Protein AF-A0A2H1IL09-F1 (afdb_monomer_lite)

Organism: Brevibacterium linens (NCBI:txid1703)

Radius of gyration: 14.16 Å; chains: 1; bounding box: 32×45×24 Å

Sequence (64 aa):
MNPIEQTQAEGSIQLYSRAQLAELLSVSESTIRREERAGLLRTVRVRGKVRYRESDVREYLKAA

Foldseek 3Di:
DDPPPPDDDPDDQDWDALVRVCVVVVHDSVVVVVCVVVVLFDWDQDPNGIIGTPVSVVVSVVVD

Structure (mmCIF, N/CA/C/O backbone):
data_AF-A0A2H1IL09-F1
#
_entry.id   AF-A0A2H1IL09-F1
#
loop_
_atom_site.group_PDB
_atom_site.id
_atom_site.type_symbol
_atom_site.label_atom_id
_atom_site.label_alt_id
_atom_site.label_comp_id
_atom_site.label_asym_id
_atom_site.label_entity_id
_atom_site.label_seq_id
_atom_site.pdbx_PDB_ins_code
_atom_site.Cartn_x
_atom_site.Cartn_y
_atom_site.Cartn_z
_atom_site.occupancy
_atom_site.B_iso_or_equiv
_atom_site.auth_seq_id
_atom_site.auth_comp_id
_atom_site.auth_asym_id
_atom_site.auth_atom_id
_atom_site.pdbx_PDB_model_num
ATOM 1 N N . MET A 1 1 ? -18.515 33.672 1.257 1.00 44.72 1 MET A N 1
ATOM 2 C CA . MET A 1 1 ? -18.633 33.025 -0.065 1.00 44.72 1 MET A CA 1
ATOM 3 C C . MET A 1 1 ? -17.377 32.184 -0.223 1.00 44.72 1 MET A C 1
ATOM 5 O O . MET A 1 1 ? -16.319 32.757 -0.416 1.00 44.72 1 MET A O 1
ATOM 9 N N . ASN A 1 2 ? -17.455 30.876 0.035 1.00 50.31 2 ASN A N 1
ATOM 10 C CA . ASN A 1 2 ? -16.294 29.984 -0.046 1.00 50.31 2 ASN A CA 1
ATOM 11 C C . ASN A 1 2 ? -16.321 29.301 -1.418 1.00 50.31 2 ASN A C 1
ATOM 13 O O . ASN A 1 2 ? -17.291 28.588 -1.684 1.00 50.31 2 ASN A O 1
ATOM 17 N N 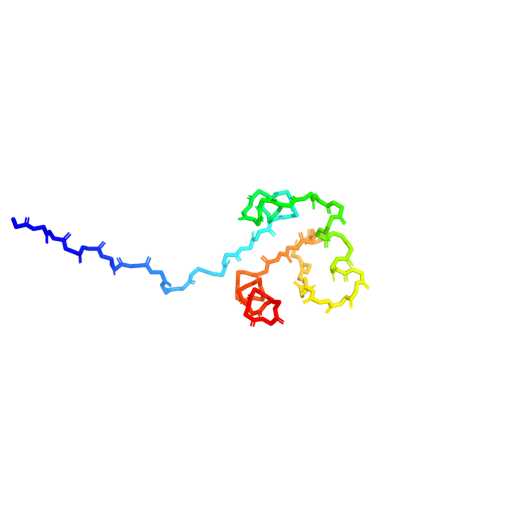. PRO A 1 3 ? -15.324 29.511 -2.291 1.00 56.94 3 PRO A N 1
ATOM 18 C CA . PRO A 1 3 ? -15.224 28.742 -3.517 1.00 56.94 3 PRO A CA 1
ATOM 19 C C . PRO A 1 3 ? -14.744 27.331 -3.164 1.00 56.94 3 PRO A C 1
ATOM 21 O O . PRO A 1 3 ? -13.660 27.126 -2.621 1.00 56.94 3 PRO A O 1
ATOM 24 N N . ILE A 1 4 ? -15.611 26.359 -3.428 1.00 62.22 4 ILE A N 1
ATOM 25 C CA . ILE A 1 4 ? -15.346 24.929 -3.297 1.00 62.22 4 ILE A CA 1
ATOM 26 C C . ILE A 1 4 ? -14.582 24.506 -4.556 1.00 62.22 4 ILE A C 1
ATOM 28 O O . ILE A 1 4 ? -15.149 23.909 -5.465 1.00 62.22 4 ILE A O 1
ATOM 32 N N . GLU A 1 5 ? -13.302 24.849 -4.657 1.00 50.88 5 GLU A N 1
ATOM 33 C CA . GLU A 1 5 ? -12.449 24.337 -5.736 1.00 50.88 5 GLU A CA 1
ATOM 34 C C . GLU A 1 5 ? -11.774 23.039 -5.292 1.00 50.88 5 GLU A C 1
ATOM 36 O O . GLU A 1 5 ? -10.575 22.967 -5.050 1.00 50.88 5 GLU A O 1
ATOM 41 N N . GLN A 1 6 ? -12.577 21.980 -5.179 1.00 49.88 6 GLN A N 1
ATOM 42 C CA . GLN A 1 6 ? -12.078 20.604 -5.206 1.00 49.88 6 GLN A CA 1
ATOM 43 C C . GLN A 1 6 ? -12.277 20.047 -6.615 1.00 49.88 6 GLN A C 1
ATOM 45 O O . GLN A 1 6 ? -13.077 19.149 -6.844 1.00 49.88 6 GLN A O 1
ATOM 50 N N . THR A 1 7 ? -11.570 20.621 -7.585 1.00 59.06 7 THR A N 1
ATOM 51 C CA . THR A 1 7 ? -11.415 20.018 -8.910 1.00 59.06 7 THR A CA 1
ATOM 52 C C . THR A 1 7 ? -9.931 19.804 -9.125 1.00 59.06 7 THR A C 1
ATOM 54 O O . THR A 1 7 ? -9.224 20.779 -9.355 1.00 59.06 7 THR A O 1
ATOM 57 N N . GLN A 1 8 ? -9.484 18.548 -8.988 1.00 51.44 8 GLN A N 1
ATOM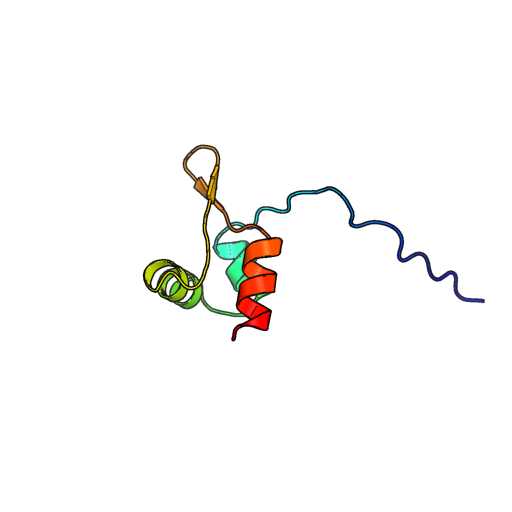 58 C CA . GLN A 1 8 ? -8.394 17.898 -9.737 1.00 51.44 8 GLN A CA 1
ATOM 59 C C . GLN A 1 8 ? -7.836 16.703 -8.949 1.00 51.44 8 GLN A C 1
ATOM 61 O O . GLN A 1 8 ? -7.014 16.871 -8.055 1.00 51.44 8 GLN A O 1
ATOM 66 N N . ALA A 1 9 ? -8.249 15.488 -9.315 1.00 47.28 9 ALA A N 1
ATOM 67 C CA . ALA A 1 9 ? -7.466 14.271 -9.081 1.00 47.28 9 ALA A CA 1
ATOM 68 C C . ALA A 1 9 ? -7.925 13.145 -10.025 1.00 47.28 9 ALA A C 1
ATOM 70 O O . ALA A 1 9 ? -8.199 12.028 -9.599 1.00 47.28 9 ALA A O 1
ATOM 71 N N . GLU A 1 10 ? -8.036 13.434 -11.320 1.00 53.97 10 GLU A N 1
ATOM 72 C CA . GLU A 1 10 ? -8.239 12.402 -12.338 1.00 53.97 10 GLU A CA 1
ATOM 73 C C . GLU A 1 10 ? -7.028 12.406 -13.273 1.00 53.97 10 GLU A C 1
ATOM 75 O O . GLU A 1 10 ? -6.874 13.298 -14.102 1.00 53.97 10 GLU A O 1
ATOM 80 N N . GLY A 1 11 ? -6.132 11.425 -13.113 1.00 50.31 11 GLY A N 1
ATOM 81 C CA . GLY A 1 11 ? -5.175 11.067 -14.168 1.00 50.31 11 GLY A CA 1
ATOM 82 C C . GLY A 1 11 ? -3.730 10.780 -13.760 1.00 50.31 11 GLY A C 1
ATOM 83 O O . GLY A 1 11 ? -2.972 10.282 -14.591 1.00 50.31 11 GLY A O 1
ATOM 84 N N . SER A 1 12 ? -3.308 11.027 -12.520 1.00 58.97 12 SER A N 1
ATOM 85 C CA . SER A 1 12 ? -1.959 10.659 -12.070 1.00 58.97 12 SER A CA 1
ATOM 86 C C . SER A 1 12 ? -1.962 9.273 -11.427 1.00 58.97 12 SER A C 1
ATOM 88 O O . SER A 1 12 ? -2.528 9.061 -10.358 1.00 58.97 12 SER A O 1
ATOM 90 N N . ILE A 1 13 ? -1.289 8.308 -12.063 1.00 74.12 13 ILE A N 1
ATOM 91 C CA . ILE A 1 13 ? -0.975 7.022 -11.427 1.00 74.12 13 ILE A CA 1
ATOM 92 C C . ILE A 1 13 ? 0.048 7.304 -10.322 1.00 74.12 13 ILE A C 1
ATOM 94 O O . ILE A 1 13 ? 1.259 7.300 -10.562 1.00 74.12 13 ILE A O 1
ATOM 98 N N . GLN A 1 14 ? -0.440 7.587 -9.116 1.00 85.81 14 GLN A N 1
ATOM 99 C CA . GLN A 1 14 ? 0.416 7.864 -7.975 1.00 85.81 14 GLN A CA 1
ATOM 100 C C . GLN A 1 14 ? 1.051 6.559 -7.485 1.00 85.81 14 GLN A C 1
ATOM 102 O O . GLN A 1 14 ? 0.377 5.572 -7.172 1.00 85.81 14 GLN A O 1
ATOM 107 N N . LEU A 1 15 ? 2.385 6.550 -7.479 1.00 90.94 15 LEU A N 1
ATOM 108 C CA . LEU A 1 15 ? 3.202 5.398 -7.116 1.00 90.94 15 LEU A CA 1
ATOM 109 C C . LEU A 1 15 ? 4.017 5.697 -5.866 1.00 90.94 15 LEU A C 1
ATOM 111 O O . LEU A 1 15 ? 5.062 6.354 -5.933 1.00 90.94 15 LEU A O 1
ATOM 115 N N . TYR A 1 16 ? 3.595 5.123 -4.752 1.00 90.81 16 TYR A N 1
ATOM 116 C CA . TYR A 1 16 ? 4.282 5.263 -3.480 1.00 90.81 16 TYR A CA 1
ATOM 117 C C . TYR A 1 16 ? 5.460 4.300 -3.380 1.00 90.81 16 TYR A C 1
ATOM 119 O O . TYR A 1 16 ? 5.417 3.161 -3.852 1.00 90.81 16 TYR A O 1
ATOM 127 N N . SER A 1 17 ? 6.548 4.763 -2.774 1.00 91.69 17 SER A N 1
ATOM 128 C CA . SER A 1 17 ? 7.580 3.877 -2.240 1.00 91.69 17 SER A CA 1
ATOM 129 C C . SER A 1 17 ? 7.099 3.231 -0.937 1.00 91.69 17 SER A C 1
ATOM 131 O O . SER A 1 17 ? 6.081 3.622 -0.371 1.00 91.69 17 SER A O 1
ATOM 133 N N . ARG A 1 18 ? 7.851 2.250 -0.430 1.00 91.00 18 ARG A N 1
ATOM 134 C CA . ARG A 1 18 ? 7.533 1.608 0.852 1.00 91.00 18 ARG A CA 1
ATOM 135 C C . ARG A 1 18 ? 7.533 2.594 2.021 1.00 91.00 18 ARG A C 1
ATOM 137 O O . ARG A 1 18 ? 6.613 2.551 2.825 1.00 91.00 18 ARG A O 1
ATOM 144 N N . ALA A 1 19 ? 8.520 3.487 2.069 1.00 90.44 19 ALA A N 1
ATOM 145 C CA . ALA A 1 19 ? 8.620 4.516 3.101 1.00 90.44 19 ALA A CA 1
ATOM 146 C C . ALA A 1 19 ? 7.437 5.496 3.034 1.00 90.44 19 ALA A C 1
ATOM 148 O O . ALA A 1 19 ? 6.775 5.732 4.035 1.00 90.44 19 ALA A O 1
ATOM 149 N N . GLN A 1 20 ? 7.092 5.969 1.831 1.00 91.06 20 GLN A N 1
ATOM 150 C CA . GLN A 1 20 ? 5.940 6.859 1.646 1.00 91.06 20 GLN A CA 1
ATOM 151 C C . GLN A 1 20 ? 4.624 6.186 2.038 1.00 91.06 20 GLN A C 1
ATOM 153 O O . GLN A 1 20 ? 3.752 6.822 2.617 1.00 91.06 20 GLN A O 1
ATOM 158 N N . LEU A 1 21 ? 4.470 4.898 1.723 1.00 91.00 21 LEU A N 1
ATOM 159 C CA . LEU A 1 21 ? 3.270 4.162 2.093 1.00 91.00 21 LEU A CA 1
ATOM 160 C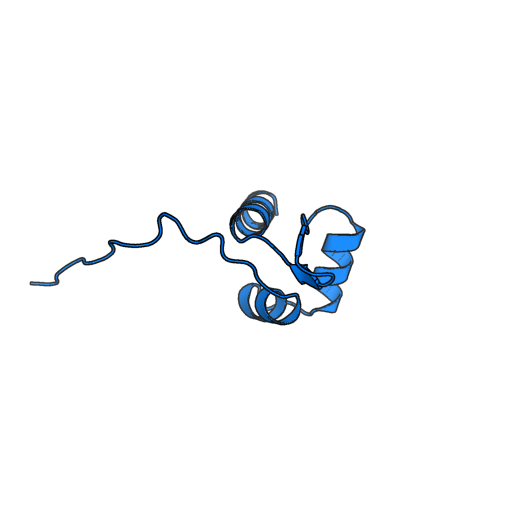 C . LEU A 1 21 ? 3.175 3.940 3.610 1.00 91.00 21 LEU A C 1
ATOM 162 O O . LEU A 1 21 ? 2.087 4.025 4.170 1.00 91.00 21 LEU A O 1
ATOM 166 N N . ALA A 1 22 ? 4.305 3.673 4.265 1.00 92.19 22 ALA A N 1
ATOM 167 C CA . ALA A 1 22 ? 4.391 3.547 5.715 1.00 92.19 22 ALA A CA 1
ATOM 168 C C . ALA A 1 22 ? 3.965 4.850 6.416 1.00 92.19 22 ALA A C 1
ATOM 170 O O . ALA A 1 22 ? 3.135 4.810 7.320 1.00 92.19 22 ALA A O 1
ATOM 171 N N . GLU A 1 23 ? 4.451 5.999 5.939 1.00 91.94 23 GLU A N 1
ATOM 172 C CA . GLU A 1 23 ? 4.033 7.321 6.423 1.00 91.94 23 GLU A CA 1
ATOM 173 C C . GLU A 1 23 ? 2.539 7.572 6.179 1.00 91.94 23 GLU A C 1
ATOM 175 O O . GLU A 1 23 ? 1.814 7.936 7.104 1.00 91.94 23 GLU A O 1
ATOM 180 N N . LEU A 1 24 ? 2.057 7.311 4.959 1.00 88.31 24 LEU A N 1
ATOM 181 C CA . LEU A 1 24 ? 0.661 7.532 4.571 1.00 88.31 24 LEU A CA 1
ATOM 182 C C . LEU A 1 24 ? -0.320 6.726 5.430 1.00 88.31 24 LEU A C 1
ATOM 184 O O . LEU A 1 24 ? -1.359 7.238 5.836 1.00 88.31 24 LEU A O 1
ATOM 188 N N . LEU A 1 25 ? 0.009 5.463 5.699 1.00 87.44 25 LEU A N 1
ATOM 189 C CA . LEU A 1 25 ? -0.812 4.566 6.509 1.00 87.44 25 LEU A CA 1
ATOM 190 C C . LEU A 1 25 ? -0.516 4.689 8.011 1.00 87.44 25 LEU A C 1
ATOM 192 O O . LEU A 1 25 ? -1.177 4.030 8.808 1.00 87.44 25 LEU A O 1
ATOM 196 N N . SER A 1 26 ? 0.464 5.511 8.406 1.00 90.75 26 SER A N 1
ATOM 197 C CA . SER A 1 26 ? 0.962 5.614 9.785 1.00 90.75 26 SER A CA 1
ATOM 198 C C . SER A 1 26 ? 1.304 4.248 10.401 1.00 90.75 26 SER A C 1
ATOM 200 O O . SER A 1 26 ? 1.030 3.976 11.569 1.00 90.75 26 SER A O 1
ATOM 202 N N . VAL A 1 27 ? 1.917 3.368 9.604 1.00 90.50 27 VAL A N 1
ATOM 203 C CA . VAL A 1 27 ? 2.372 2.033 10.024 1.00 90.50 27 VAL A CA 1
ATOM 204 C C . VAL A 1 27 ? 3.868 1.872 9.798 1.00 90.50 27 VAL A C 1
ATOM 206 O O . VAL A 1 27 ? 4.489 2.598 9.032 1.00 90.50 27 VAL A O 1
ATOM 209 N N . SER A 1 28 ? 4.466 0.867 10.434 1.00 92.94 28 SER A N 1
ATOM 210 C CA . SER A 1 28 ? 5.875 0.545 10.200 1.00 92.94 28 SER A CA 1
ATOM 211 C C . SER A 1 28 ? 6.116 -0.033 8.797 1.00 92.94 28 SER A C 1
ATOM 213 O O . SER A 1 28 ? 5.281 -0.767 8.259 1.00 92.94 28 SER A O 1
ATOM 215 N N . GLU A 1 29 ? 7.308 0.184 8.232 1.00 91.81 29 GLU A N 1
ATOM 216 C CA . GLU A 1 29 ? 7.728 -0.492 6.993 1.00 91.81 29 GLU A CA 1
ATOM 217 C C . GLU A 1 29 ? 7.683 -2.024 7.109 1.00 91.81 29 GLU A C 1
ATOM 219 O O . GLU A 1 29 ? 7.434 -2.727 6.124 1.00 91.81 29 GLU A O 1
ATOM 224 N N . SER A 1 30 ? 7.907 -2.549 8.316 1.00 93.44 30 SER A N 1
ATOM 225 C CA . SER A 1 30 ? 7.785 -3.974 8.625 1.00 93.44 30 SER A CA 1
ATOM 226 C C . SER A 1 30 ? 6.353 -4.471 8.440 1.00 93.44 30 SER A C 1
ATOM 228 O O . SER A 1 30 ? 6.164 -5.562 7.903 1.00 93.44 30 SER A O 1
ATOM 230 N N . THR A 1 31 ? 5.352 -3.663 8.809 1.00 91.88 31 THR A N 1
ATOM 231 C CA . THR A 1 31 ? 3.937 -3.948 8.541 1.00 91.88 31 THR A CA 1
ATOM 232 C C . THR A 1 31 ? 3.698 -4.017 7.037 1.00 91.88 31 THR A C 1
ATOM 234 O O . THR A 1 31 ? 3.220 -5.036 6.559 1.00 91.88 31 THR A O 1
ATOM 237 N N . ILE A 1 32 ? 4.142 -3.016 6.267 1.00 91.38 32 ILE A N 1
ATOM 238 C CA . ILE A 1 32 ? 4.000 -3.027 4.799 1.00 91.38 32 ILE A 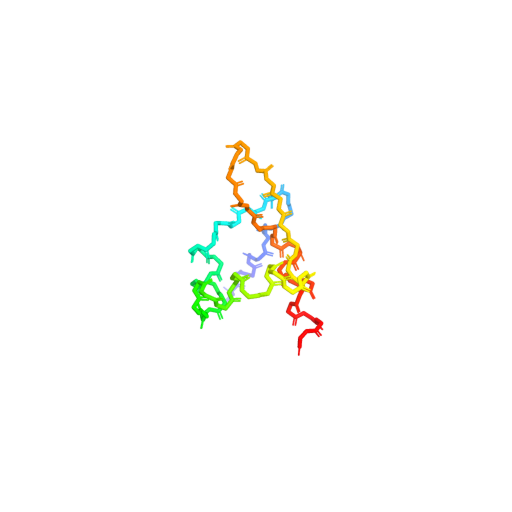CA 1
ATOM 239 C C . ILE A 1 32 ? 4.647 -4.278 4.178 1.00 91.38 32 ILE A C 1
ATOM 241 O O . ILE A 1 32 ? 4.055 -4.926 3.318 1.00 91.38 32 ILE A O 1
ATOM 245 N N . ARG A 1 33 ? 5.852 -4.665 4.626 1.00 90.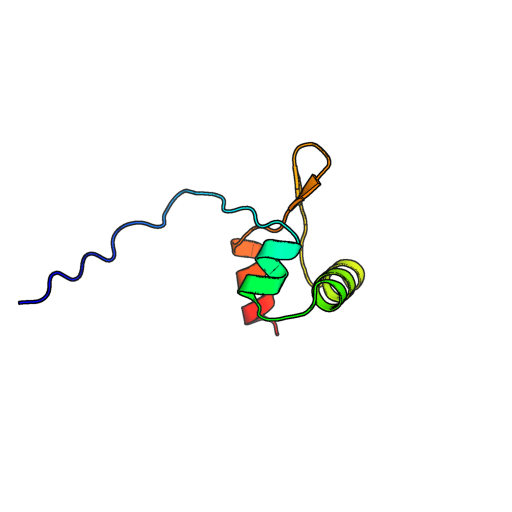81 33 ARG A N 1
ATOM 246 C CA . ARG A 1 33 ? 6.517 -5.904 4.176 1.00 90.81 33 ARG A CA 1
ATOM 247 C C . ARG A 1 33 ? 5.736 -7.164 4.540 1.00 90.81 33 ARG A C 1
ATOM 249 O O . ARG A 1 33 ? 5.766 -8.125 3.772 1.00 90.81 33 ARG A O 1
ATOM 256 N N . ARG A 1 34 ? 5.093 -7.193 5.710 1.00 91.56 34 ARG A N 1
ATOM 257 C CA . ARG A 1 34 ? 4.248 -8.312 6.136 1.00 91.56 34 ARG A CA 1
ATOM 258 C C . ARG A 1 34 ? 3.036 -8.440 5.219 1.00 91.56 34 ARG A C 1
ATOM 260 O O . ARG A 1 34 ? 2.804 -9.533 4.719 1.00 91.56 34 ARG A O 1
ATOM 267 N N . GLU A 1 35 ? 2.342 -7.339 4.948 1.00 89.88 35 GLU A N 1
ATOM 268 C CA . GLU A 1 35 ? 1.173 -7.314 4.057 1.00 89.88 35 GLU A CA 1
ATOM 269 C C . GLU A 1 35 ? 1.540 -7.689 2.613 1.00 89.88 35 GLU A C 1
ATOM 271 O O . GLU A 1 35 ? 0.829 -8.450 1.958 1.00 89.88 35 GLU A O 1
ATOM 276 N N . GLU A 1 36 ? 2.701 -7.232 2.133 1.00 89.62 36 GLU A N 1
ATOM 277 C CA . GLU A 1 36 ? 3.266 -7.640 0.840 1.00 89.62 36 GLU A CA 1
ATOM 278 C C . GLU A 1 36 ? 3.518 -9.156 0.789 1.00 89.62 36 GLU A C 1
ATOM 280 O O . GLU A 1 36 ? 3.137 -9.814 -0.177 1.00 89.62 36 GLU A O 1
ATOM 285 N N . ARG A 1 37 ? 4.131 -9.732 1.834 1.00 89.25 37 ARG A N 1
ATOM 286 C CA . ARG A 1 37 ? 4.371 -11.184 1.928 1.00 89.25 37 ARG A CA 1
ATOM 287 C C . ARG A 1 37 ? 3.088 -11.995 2.079 1.00 89.25 37 ARG A C 1
ATOM 289 O O . ARG A 1 37 ? 3.043 -13.123 1.602 1.00 89.25 37 ARG A O 1
ATOM 296 N N . ALA A 1 38 ? 2.078 -11.433 2.734 1.00 88.50 38 ALA A N 1
ATOM 297 C CA . ALA A 1 38 ? 0.756 -12.032 2.863 1.00 88.50 38 ALA A CA 1
ATOM 298 C C . ALA A 1 38 ? -0.052 -11.965 1.553 1.00 88.50 38 ALA A C 1
ATOM 300 O O . ALA A 1 38 ? -1.084 -12.618 1.444 1.00 88.50 38 ALA A O 1
ATOM 301 N N . GLY A 1 39 ? 0.403 -11.190 0.560 1.00 87.38 39 GLY A N 1
ATOM 302 C CA . GLY A 1 39 ? -0.304 -10.993 -0.707 1.00 87.38 39 GLY A CA 1
ATOM 303 C C . GLY A 1 39 ? -1.528 -10.080 -0.599 1.00 87.38 39 GLY A C 1
ATOM 304 O O . GLY A 1 39 ? -2.283 -9.970 -1.562 1.00 87.38 39 GLY A O 1
ATOM 305 N N . LEU A 1 40 ? -1.715 -9.418 0.547 1.00 87.00 40 LEU A N 1
ATOM 306 C CA . LEU A 1 40 ? -2.840 -8.515 0.805 1.00 87.00 40 LEU A CA 1
ATOM 307 C C . LEU A 1 40 ? -2.648 -7.162 0.118 1.00 87.00 40 LEU A C 1
ATOM 309 O O . LEU A 1 40 ? -3.612 -6.517 -0.285 1.00 87.00 40 LEU A O 1
ATOM 313 N N . LEU A 1 41 ? -1.393 -6.753 -0.066 1.00 87.81 41 LEU A N 1
ATOM 314 C CA . LEU A 1 41 ? -1.043 -5.492 -0.697 1.00 87.81 41 LEU A CA 1
ATOM 315 C C . LEU A 1 41 ? -0.374 -5.738 -2.053 1.00 87.81 41 LEU A C 1
ATOM 317 O O . LEU A 1 41 ? 0.734 -6.279 -2.131 1.00 87.81 41 LEU A O 1
ATOM 321 N N . ARG A 1 42 ? -1.032 -5.316 -3.138 1.00 88.88 42 ARG A N 1
ATOM 322 C CA . ARG A 1 42 ? -0.473 -5.447 -4.490 1.00 88.88 42 ARG A CA 1
ATOM 323 C C . ARG A 1 42 ? 0.697 -4.495 -4.688 1.00 88.88 42 ARG A C 1
ATOM 325 O O . ARG A 1 42 ? 0.677 -3.335 -4.276 1.00 88.88 42 ARG A O 1
ATOM 332 N N . THR A 1 43 ? 1.727 -4.999 -5.360 1.00 91.81 43 THR A N 1
ATOM 333 C CA . THR A 1 43 ? 2.939 -4.237 -5.657 1.00 91.81 43 THR A CA 1
ATOM 334 C C . THR A 1 43 ? 3.267 -4.304 -7.134 1.00 91.81 43 THR A C 1
ATOM 336 O O . THR A 1 43 ? 3.031 -5.308 -7.805 1.00 91.81 43 THR A O 1
ATOM 339 N N . VAL A 1 44 ? 3.844 -3.224 -7.649 1.00 90.62 44 VAL A N 1
ATOM 340 C CA . VAL A 1 44 ? 4.339 -3.150 -9.020 1.00 90.62 44 VAL A CA 1
ATOM 341 C C . VAL A 1 44 ? 5.822 -2.828 -9.016 1.00 90.62 44 VAL A C 1
ATOM 343 O O . VAL A 1 44 ? 6.307 -2.013 -8.232 1.00 90.62 44 VAL A O 1
ATOM 346 N N . ARG A 1 45 ? 6.574 -3.472 -9.907 1.00 90.75 45 ARG A N 1
ATOM 347 C CA . ARG A 1 45 ? 7.991 -3.163 -10.103 1.00 90.75 45 ARG A CA 1
ATOM 348 C C . ARG A 1 45 ? 8.126 -2.142 -11.219 1.00 90.75 45 ARG A C 1
ATOM 350 O O . ARG A 1 45 ? 7.818 -2.432 -12.369 1.00 90.75 45 ARG A O 1
ATOM 357 N N . VAL A 1 46 ? 8.620 -0.955 -10.883 1.00 89.75 46 VAL A N 1
ATOM 358 C CA . VAL A 1 46 ? 8.883 0.124 -11.841 1.00 89.75 46 VAL A CA 1
ATOM 359 C C . VAL A 1 46 ? 10.368 0.445 -11.798 1.00 89.75 46 VAL A C 1
ATOM 361 O O . VAL A 1 46 ? 10.891 0.843 -10.757 1.00 89.75 46 VAL A O 1
ATOM 364 N N . ARG A 1 47 ? 11.063 0.240 -12.925 1.00 88.00 47 ARG A N 1
ATOM 365 C CA . ARG A 1 47 ? 12.523 0.438 -13.047 1.00 88.00 47 ARG A CA 1
ATOM 366 C C . ARG A 1 47 ?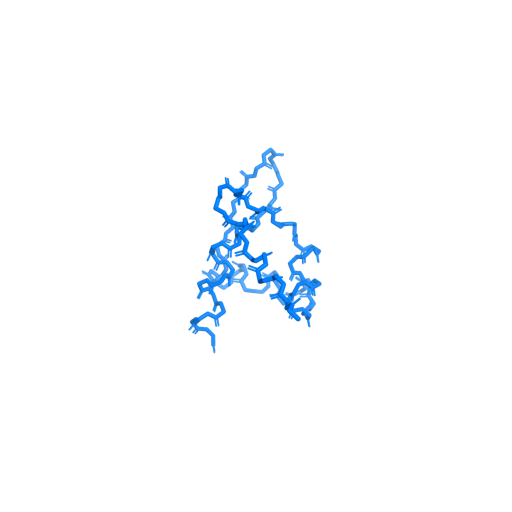 13.321 -0.295 -11.950 1.00 88.00 47 ARG A C 1
ATOM 368 O O . ARG A 1 47 ? 14.198 0.283 -11.318 1.00 88.00 47 ARG A O 1
ATOM 375 N N . GLY A 1 48 ? 12.953 -1.548 -11.663 1.00 90.00 48 GLY A N 1
ATOM 376 C CA . GLY A 1 48 ? 13.611 -2.385 -10.647 1.00 90.00 48 GLY A CA 1
ATOM 377 C C . GLY A 1 48 ? 13.284 -2.038 -9.188 1.00 90.00 48 GLY A C 1
ATOM 378 O O . GLY A 1 48 ? 13.753 -2.725 -8.286 1.00 90.00 48 GLY A O 1
ATOM 379 N N . LYS A 1 49 ? 12.458 -1.015 -8.932 1.00 88.81 49 LYS A N 1
ATOM 380 C CA . LYS A 1 49 ? 12.028 -0.626 -7.582 1.00 88.81 49 LYS A CA 1
ATOM 381 C C . LYS A 1 49 ? 10.583 -1.051 -7.336 1.00 88.81 49 LYS A C 1
ATOM 383 O O . LYS A 1 49 ? 9.733 -0.897 -8.212 1.00 88.81 49 LYS A O 1
ATOM 388 N N . VAL A 1 50 ? 10.310 -1.559 -6.137 1.00 90.81 50 VAL A N 1
ATOM 389 C CA . VAL A 1 50 ? 8.947 -1.869 -5.684 1.00 90.81 50 VAL A CA 1
ATOM 390 C C . VAL A 1 50 ? 8.195 -0.565 -5.432 1.00 90.81 50 VAL A C 1
ATOM 392 O O . VAL A 1 50 ? 8.711 0.337 -4.766 1.00 90.81 50 VAL A O 1
ATOM 395 N N . ARG A 1 51 ? 6.995 -0.467 -5.997 1.00 91.75 51 ARG A N 1
ATOM 396 C CA . ARG A 1 51 ? 6.071 0.655 -5.863 1.00 91.75 51 ARG A CA 1
ATOM 397 C C . ARG A 1 51 ? 4.665 0.145 -5.574 1.00 91.75 51 ARG A C 1
ATOM 399 O O . ARG A 1 51 ? 4.299 -0.948 -6.000 1.00 91.75 51 ARG A O 1
ATOM 406 N N . TYR A 1 52 ? 3.884 0.972 -4.898 1.00 91.25 52 TYR A N 1
ATOM 407 C CA . TYR A 1 52 ? 2.500 0.698 -4.534 1.00 91.25 52 TYR A CA 1
ATOM 408 C C . TYR A 1 52 ? 1.609 1.701 -5.252 1.00 91.25 52 TYR A C 1
ATOM 410 O O . TYR A 1 52 ? 1.868 2.905 -5.195 1.00 91.25 52 TYR A O 1
ATOM 418 N N . ARG A 1 53 ? 0.597 1.211 -5.969 1.00 91.06 53 ARG A N 1
ATOM 419 C CA . ARG A 1 53 ? -0.383 2.087 -6.616 1.00 91.06 53 ARG A CA 1
ATOM 420 C C . ARG A 1 53 ? -1.376 2.558 -5.575 1.00 91.06 53 ARG A C 1
ATOM 422 O O . ARG A 1 53 ? -1.838 1.761 -4.765 1.00 91.06 53 ARG A O 1
ATOM 429 N N . GLU A 1 54 ? -1.754 3.823 -5.649 1.00 88.44 54 GLU A N 1
ATOM 430 C CA . GLU A 1 54 ? -2.780 4.368 -4.762 1.00 88.44 54 GLU A CA 1
ATOM 431 C C . GLU A 1 54 ? -4.097 3.581 -4.824 1.00 88.44 54 GLU A C 1
ATOM 433 O O . GLU A 1 54 ? -4.700 3.310 -3.790 1.00 88.44 54 GLU A O 1
ATOM 438 N N . SER A 1 55 ? -4.516 3.155 -6.020 1.00 87.75 55 SER A N 1
ATOM 439 C CA . SER A 1 55 ? -5.747 2.379 -6.210 1.00 87.75 55 SER A CA 1
ATOM 440 C C . SER A 1 55 ? -5.730 1.063 -5.430 1.00 87.75 55 SER A C 1
ATOM 442 O O . SER A 1 55 ? -6.698 0.760 -4.740 1.00 87.75 55 SER A O 1
ATOM 444 N N . ASP A 1 56 ? -4.611 0.332 -5.484 1.00 88.88 56 ASP A N 1
ATOM 445 C CA . ASP A 1 56 ? -4.440 -0.941 -4.773 1.00 88.88 56 ASP A CA 1
ATOM 446 C C . ASP A 1 56 ? -4.417 -0.723 -3.249 1.00 88.88 56 ASP A C 1
ATOM 448 O O . ASP A 1 56 ? -5.005 -1.489 -2.491 1.00 88.88 56 ASP A O 1
ATOM 452 N N . VAL A 1 57 ? -3.767 0.351 -2.783 1.00 86.75 57 VAL A N 1
ATOM 453 C CA . VAL A 1 57 ? -3.732 0.723 -1.356 1.00 86.75 57 VAL A CA 1
ATOM 454 C C . VAL A 1 57 ? -5.130 1.079 -0.853 1.00 86.75 57 VAL A C 1
ATOM 456 O O . VAL A 1 57 ? -5.529 0.670 0.235 1.00 86.75 57 VAL A O 1
ATOM 459 N N . ARG A 1 58 ? -5.897 1.831 -1.647 1.00 86.56 58 ARG A N 1
ATOM 460 C CA . ARG A 1 58 ? -7.276 2.199 -1.319 1.00 86.56 58 ARG A CA 1
ATOM 461 C C . ARG A 1 58 ? -8.200 0.980 -1.316 1.00 86.56 58 ARG A C 1
ATOM 463 O O . ARG A 1 58 ? -9.115 0.933 -0.502 1.00 86.56 58 ARG A O 1
ATOM 470 N N . GLU A 1 59 ? -7.981 0.017 -2.207 1.00 86.94 59 GLU A N 1
ATOM 471 C CA . GLU A 1 59 ? -8.701 -1.260 -2.206 1.00 86.94 59 GLU A CA 1
ATOM 472 C C . GLU A 1 59 ? -8.385 -2.071 -0.944 1.00 86.94 59 GLU A C 1
ATOM 474 O O . GLU A 1 59 ? -9.307 -2.510 -0.262 1.00 86.94 59 GLU A O 1
ATOM 479 N N . TYR A 1 60 ? -7.107 -2.161 -0.564 1.00 84.19 60 TYR A N 1
ATOM 480 C CA . TYR A 1 60 ? -6.679 -2.784 0.691 1.00 84.19 60 TYR A CA 1
ATOM 481 C C . TYR A 1 60 ? -7.351 -2.142 1.916 1.00 84.19 60 TYR A C 1
ATOM 483 O O . TYR A 1 60 ? -7.897 -2.850 2.752 1.00 84.19 60 TYR A O 1
ATOM 491 N N . LEU A 1 61 ? -7.399 -0.807 1.990 1.00 83.44 61 LEU A N 1
ATOM 492 C CA . LEU A 1 61 ? -8.064 -0.088 3.086 1.00 83.44 61 LEU A CA 1
ATOM 493 C C . LEU A 1 61 ? -9.581 -0.300 3.154 1.00 83.44 61 LEU A C 1
ATOM 495 O O . LEU A 1 61 ? -10.167 -0.087 4.206 1.00 83.44 61 LEU A O 1
ATOM 499 N N . LYS A 1 62 ? -10.231 -0.660 2.042 1.00 82.25 62 LYS A N 1
ATOM 500 C CA . LYS A 1 62 ? -11.659 -1.012 2.042 1.00 82.25 62 LYS A CA 1
ATOM 501 C C . LYS A 1 62 ? -11.907 -2.458 2.466 1.00 82.25 62 LYS A C 1
ATOM 503 O O . LYS A 1 62 ? -13.025 -2.775 2.858 1.00 82.25 62 LYS A O 1
ATOM 508 N N . ALA A 1 63 ? -10.913 -3.326 2.291 1.00 73.56 63 ALA A N 1
ATOM 509 C CA . ALA A 1 63 ? -10.998 -4.748 2.602 1.00 73.56 63 ALA A CA 1
ATOM 510 C C . ALA A 1 63 ? -10.528 -5.088 4.030 1.00 73.56 63 ALA A C 1
ATOM 512 O O . ALA A 1 63 ? -10.828 -6.184 4.503 1.00 73.56 63 ALA A O 1
ATOM 513 N N . ALA A 1 64 ? -9.787 -4.181 4.677 1.00 57.59 64 ALA A N 1
ATOM 514 C CA . ALA A 1 64 ? -9.315 -4.268 6.062 1.00 57.59 64 ALA A CA 1
ATOM 515 C C . ALA A 1 64 ? -10.340 -3.703 7.056 1.00 57.59 64 ALA A C 1
ATOM 517 O O . ALA A 1 64 ? -10.450 -4.287 8.157 1.00 57.59 64 ALA A O 1
#

InterPro domains:
  IPR009061 Putative DNA-binding domain superfamily [SSF46955] (15-62)
  IPR010093 SinI-like, DNA-binding domain [TIGR01764] (16-63)
  IPR041657 Helix-turn-helix domain, group 17 [PF12728] (15-63)

pLDDT: mean 81.67, std 14.88, range [44.72, 93.44]

Secondary structure (DSSP, 8-state):
---------SS---EE-HHHHHHHHT--HHHHHHHHHHT-S--EEETTEEEEEHHHHHHHHHH-